Protein AF-A0A378XZ63-F1 (afdb_monomer_lite)

Foldseek 3Di:
DKKKDWWKDFFDQVLVVVLVVLVVPAPADDPPFDWDDDRRMITTIGMDDVCLVVVLVSLVSVLVGHDAQAWAFIGWIADPPVNRDTFTWIAHRSFIKTWDWDWDDDDHDIKIKIFIAGSPPDDTDIDTDPDPDPPCPRVVVNVCCVVVPPD

Structure (mmCIF, N/CA/C/O backbone):
data_AF-A0A378XZ63-F1
#
_entry.id   AF-A0A378XZ63-F1
#
loop_
_atom_site.group_PDB
_atom_site.id
_atom_site.type_symbol
_atom_site.label_atom_id
_atom_site.label_alt_id
_atom_site.label_comp_id
_atom_site.label_asym_id
_atom_site.label_entity_id
_atom_site.label_seq_id
_atom_site.pdbx_PDB_ins_code
_atom_site.Cartn_x
_atom_site.Cartn_y
_atom_site.Cartn_z
_atom_site.occupancy
_atom_site.B_iso_or_equiv
_atom_site.auth_seq_id
_atom_site.auth_comp_id
_atom_site.auth_asym_id
_atom_site.auth_atom_id
_atom_site.pdbx_PDB_model_num
ATOM 1 N N . MET A 1 1 ? 10.082 13.725 10.094 1.00 81.19 1 MET A N 1
ATOM 2 C CA . MET A 1 1 ? 9.986 12.414 9.443 1.00 81.19 1 MET A CA 1
ATOM 3 C C . MET A 1 1 ? 8.565 11.918 9.571 1.00 81.19 1 MET A C 1
ATOM 5 O O . MET A 1 1 ? 8.148 11.579 10.674 1.00 81.19 1 MET A O 1
ATOM 9 N N . TYR A 1 2 ? 7.805 11.967 8.483 1.00 87.94 2 TYR A N 1
ATOM 10 C CA . TYR A 1 2 ? 6.447 11.431 8.428 1.00 87.94 2 TYR A CA 1
ATOM 11 C C . TYR A 1 2 ? 6.360 10.227 7.489 1.00 87.94 2 TYR A C 1
ATOM 13 O O . TYR A 1 2 ? 7.144 10.083 6.548 1.00 87.94 2 TYR A O 1
ATOM 21 N N . SER A 1 3 ? 5.372 9.378 7.750 1.00 90.44 3 SER A N 1
ATOM 22 C CA . SER A 1 3 ? 4.946 8.302 6.862 1.00 90.44 3 SER A CA 1
ATOM 23 C C . SER A 1 3 ? 3.451 8.438 6.612 1.00 90.44 3 SER A C 1
ATOM 25 O O . SER A 1 3 ? 2.688 8.724 7.537 1.00 90.44 3 SER A O 1
ATOM 27 N N . GLN A 1 4 ? 3.033 8.265 5.363 1.00 93.00 4 GLN A N 1
ATOM 28 C CA . GLN A 1 4 ? 1.647 8.414 4.949 1.00 93.00 4 GLN A CA 1
ATOM 29 C C . GLN A 1 4 ? 1.216 7.239 4.080 1.00 93.00 4 GLN A C 1
ATOM 31 O O . GLN A 1 4 ? 1.946 6.786 3.200 1.00 93.00 4 GLN A O 1
ATOM 36 N N . VAL A 1 5 ? -0.022 6.803 4.284 1.00 92.38 5 VAL A N 1
ATOM 37 C CA . VAL A 1 5 ? -0.716 5.908 3.366 1.00 92.38 5 VAL A CA 1
ATOM 38 C C . VAL A 1 5 ? -2.079 6.473 3.019 1.00 92.38 5 VAL A C 1
ATOM 40 O O . VAL A 1 5 ? -2.800 6.986 3.876 1.00 92.38 5 VAL A O 1
ATOM 43 N N . LYS A 1 6 ? -2.430 6.381 1.740 1.00 93.69 6 LYS A N 1
ATOM 44 C CA . LYS A 1 6 ? -3.776 6.629 1.238 1.00 93.69 6 LYS A CA 1
ATOM 45 C C . LYS A 1 6 ? -4.228 5.381 0.507 1.00 93.69 6 LYS A C 1
ATOM 47 O O . LYS A 1 6 ? -3.597 5.023 -0.479 1.00 93.69 6 LYS A O 1
ATOM 52 N N . LEU A 1 7 ? -5.308 4.754 0.956 1.00 91.75 7 LEU A N 1
ATOM 53 C CA . LEU A 1 7 ? -5.786 3.502 0.385 1.00 91.75 7 LEU A CA 1
ATOM 54 C C . LEU A 1 7 ? -7.308 3.438 0.242 1.00 91.75 7 LEU A C 1
ATOM 56 O O . LEU A 1 7 ? -8.044 4.119 0.959 1.00 91.75 7 LEU A O 1
ATOM 60 N N . SER A 1 8 ? -7.747 2.613 -0.702 1.00 90.38 8 SER A N 1
ATOM 61 C CA . SER A 1 8 ? -9.126 2.185 -0.911 1.00 90.38 8 SER A CA 1
ATOM 62 C C . SER A 1 8 ? -9.122 0.671 -1.098 1.00 90.38 8 SER A C 1
ATOM 64 O O . SER A 1 8 ? -8.447 0.160 -1.990 1.00 90.38 8 SER A O 1
ATOM 66 N N . LEU A 1 9 ? -9.808 -0.050 -0.215 1.00 87.25 9 LEU A N 1
ATOM 67 C CA . LEU A 1 9 ? -9.756 -1.508 -0.134 1.00 87.25 9 LEU A CA 1
ATOM 68 C C . LEU A 1 9 ? -11.152 -2.077 0.032 1.00 87.25 9 LEU A C 1
ATOM 70 O O . LEU A 1 9 ? -11.897 -1.632 0.900 1.00 87.25 9 LEU A O 1
ATOM 74 N N . ARG A 1 10 ? -11.473 -3.107 -0.749 1.00 83.19 10 ARG A N 1
ATOM 75 C CA . ARG A 1 10 ? -12.640 -3.950 -0.502 1.00 83.19 10 ARG A CA 1
ATOM 76 C C . ARG A 1 10 ? -12.248 -5.083 0.444 1.00 83.19 10 ARG A C 1
ATOM 78 O O . ARG A 1 10 ? -11.254 -5.766 0.222 1.00 83.19 10 ARG A O 1
ATOM 85 N N . MET A 1 11 ? -13.027 -5.282 1.495 1.00 75.19 11 MET A N 1
ATOM 86 C CA . MET A 1 11 ? -12.843 -6.316 2.508 1.00 75.19 11 MET A CA 1
ATOM 87 C C . MET A 1 11 ? -14.073 -7.213 2.570 1.00 75.19 11 MET A C 1
ATOM 89 O O . MET A 1 11 ? -15.161 -6.813 2.193 1.00 75.19 11 MET A O 1
ATOM 93 N N . THR A 1 12 ? -13.949 -8.422 3.104 1.00 67.62 12 THR A N 1
ATOM 94 C CA . THR A 1 12 ? -15.134 -9.252 3.378 1.00 67.62 12 THR A CA 1
ATOM 95 C C . THR A 1 12 ? -15.887 -8.734 4.614 1.00 67.62 12 THR A C 1
ATOM 97 O O . THR A 1 12 ? -15.245 -8.411 5.617 1.00 67.62 12 THR A O 1
ATOM 100 N N . GLU A 1 13 ? -17.226 -8.720 4.587 1.00 59.00 13 GLU A N 1
ATOM 101 C CA . GLU A 1 13 ? -18.101 -8.082 5.598 1.00 59.00 13 GLU A CA 1
ATOM 102 C C . GLU A 1 13 ? -17.751 -8.409 7.066 1.00 59.00 13 GLU A C 1
ATOM 104 O O . GLU A 1 13 ? -17.683 -7.510 7.905 1.00 59.00 13 GLU A O 1
ATOM 109 N N . ASN A 1 14 ? -17.433 -9.670 7.386 1.00 59.34 14 ASN A N 1
ATOM 110 C CA . ASN A 1 14 ? -17.133 -10.108 8.761 1.00 59.34 14 ASN A CA 1
ATOM 111 C C . ASN A 1 14 ? -15.867 -9.481 9.375 1.00 59.34 14 ASN A C 1
ATOM 113 O O . ASN A 1 14 ? -15.657 -9.570 10.585 1.00 59.34 14 ASN A O 1
ATOM 117 N N . LYS A 1 15 ? -15.010 -8.856 8.565 1.00 65.44 15 LYS A N 1
ATOM 118 C CA . LYS A 1 15 ? -13.683 -8.388 8.983 1.00 65.44 15 LYS A CA 1
ATOM 119 C C . LYS A 1 15 ? -13.593 -6.867 9.179 1.00 65.44 15 LYS A C 1
ATOM 121 O O . LYS A 1 15 ? -12.619 -6.366 9.738 1.00 65.44 15 LYS A O 1
ATOM 126 N N . VAL A 1 16 ? -14.653 -6.134 8.823 1.00 62.38 16 VAL A N 1
ATOM 127 C CA . VAL A 1 16 ? -14.741 -4.663 8.899 1.00 62.38 16 VAL A CA 1
ATOM 128 C C . VAL A 1 16 ? -14.687 -4.132 10.339 1.00 62.38 16 VAL A C 1
ATOM 130 O O . VAL A 1 16 ? -14.026 -3.129 10.615 1.00 62.38 16 VAL A O 1
ATOM 133 N N . LEU A 1 17 ? -15.318 -4.829 11.290 1.00 61.03 17 LEU A N 1
ATOM 134 C CA . LEU A 1 17 ? -15.417 -4.384 12.688 1.00 61.03 17 LEU A CA 1
ATOM 135 C C . LEU A 1 17 ? -14.074 -4.400 13.436 1.00 61.03 17 LEU A C 1
ATOM 137 O O . LEU A 1 17 ? -13.799 -3.497 14.225 1.00 61.03 17 LEU A O 1
ATOM 141 N N . LYS A 1 18 ? -13.224 -5.406 13.187 1.00 66.31 18 LYS A N 1
ATOM 142 C CA . LYS A 1 18 ? -11.923 -5.544 13.863 1.00 66.31 18 LYS A CA 1
ATOM 143 C C . LYS A 1 18 ? -10.952 -4.447 13.421 1.00 66.31 18 LYS A C 1
ATOM 145 O O . LYS A 1 18 ? -10.304 -3.820 14.255 1.00 66.31 18 LYS A O 1
ATOM 150 N N . VAL A 1 19 ? -10.928 -4.166 12.119 1.00 67.00 19 VAL A N 1
ATOM 151 C CA . VAL A 1 19 ? -10.084 -3.128 11.517 1.00 67.00 19 VAL A CA 1
ATOM 152 C C . VAL A 1 19 ? -10.456 -1.735 12.025 1.00 67.00 19 VAL A C 1
ATOM 154 O O . VAL A 1 19 ? -9.570 -0.950 12.354 1.00 67.00 19 VAL A O 1
ATOM 157 N N . ASN A 1 20 ? -11.752 -1.438 12.169 1.00 65.88 20 ASN A N 1
ATOM 158 C CA . ASN A 1 20 ? -12.213 -0.146 12.684 1.00 65.88 20 ASN A CA 1
ATOM 159 C C . ASN A 1 20 ? -11.637 0.177 14.080 1.00 65.88 20 ASN A C 1
ATOM 161 O O . ASN A 1 20 ? -11.198 1.298 14.342 1.00 65.88 20 ASN A O 1
ATOM 165 N N . ASN A 1 21 ? -11.582 -0.825 14.963 1.00 68.50 21 ASN A N 1
ATOM 166 C CA . ASN A 1 21 ? -11.048 -0.665 16.315 1.00 68.50 21 ASN A CA 1
ATOM 167 C C . ASN A 1 21 ? -9.538 -0.396 16.322 1.00 68.50 21 ASN A C 1
ATOM 169 O O . ASN A 1 21 ? -9.085 0.451 17.090 1.00 68.50 21 ASN A O 1
ATOM 173 N N . GLU A 1 22 ? -8.761 -1.069 15.474 1.00 69.38 22 GLU A N 1
ATOM 174 C CA . GLU A 1 22 ? -7.312 -0.842 15.375 1.00 69.38 22 GLU A CA 1
ATOM 175 C C . GLU A 1 22 ? -6.988 0.521 14.754 1.00 69.38 22 GLU A C 1
ATOM 177 O O . GLU A 1 22 ? -6.158 1.268 15.271 1.00 69.38 22 GLU A O 1
ATOM 182 N N . ILE A 1 23 ? -7.735 0.911 13.722 1.00 67.81 23 ILE A N 1
ATOM 183 C CA . ILE A 1 23 ? -7.608 2.216 13.073 1.00 67.81 23 ILE A CA 1
ATOM 184 C C . ILE A 1 23 ? -7.862 3.370 14.045 1.00 67.81 23 ILE A C 1
ATOM 186 O O . ILE A 1 23 ? -7.136 4.366 14.035 1.00 67.81 23 ILE A O 1
ATOM 190 N N . SER A 1 24 ? -8.905 3.258 14.873 1.00 68.38 24 SER A N 1
ATOM 191 C CA . SER A 1 24 ? -9.302 4.322 15.804 1.00 68.38 24 SER A CA 1
ATOM 192 C C . SER A 1 24 ? -8.201 4.699 16.805 1.00 68.38 24 SER A C 1
ATOM 194 O O . SER A 1 24 ? -8.200 5.816 17.323 1.00 68.38 24 SER A O 1
ATOM 196 N N . LYS A 1 25 ? -7.244 3.792 17.038 1.00 74.75 25 LYS A N 1
ATOM 197 C CA . LYS A 1 25 ? -6.131 3.952 17.980 1.00 74.75 25 LYS A CA 1
ATOM 198 C C . LYS A 1 25 ? -4.880 4.563 17.344 1.00 74.75 25 LYS A C 1
ATOM 200 O O . LYS A 1 25 ? -3.938 4.881 18.068 1.00 74.75 25 LYS A O 1
ATOM 205 N N . LEU A 1 26 ? -4.835 4.716 16.018 1.00 78.00 26 LEU A N 1
ATOM 206 C CA . LEU A 1 26 ? -3.650 5.231 15.338 1.00 78.00 26 LEU A CA 1
ATOM 207 C C . LEU A 1 26 ? -3.446 6.725 15.657 1.00 78.00 26 LEU A C 1
ATOM 209 O O . LEU A 1 26 ? -4.381 7.517 15.480 1.00 78.00 26 LEU A O 1
ATOM 213 N N . PRO A 1 27 ? -2.236 7.139 16.087 1.00 77.19 27 PRO A N 1
ATOM 214 C CA . PRO A 1 27 ? -1.927 8.522 16.446 1.00 77.19 27 PRO A CA 1
ATOM 215 C C . PRO A 1 27 ? -1.731 9.381 15.186 1.00 77.19 27 PRO A C 1
ATOM 217 O O . PRO A 1 27 ? -0.619 9.762 14.825 1.00 77.19 27 PRO A O 1
ATOM 220 N N . ARG A 1 28 ? -2.842 9.647 14.496 1.00 83.19 28 ARG A N 1
ATOM 221 C CA . ARG A 1 28 ? -2.924 10.440 13.263 1.00 83.19 28 ARG A CA 1
ATOM 222 C C . ARG A 1 28 ? -2.492 11.880 13.512 1.00 83.19 28 ARG A C 1
ATOM 224 O O . ARG A 1 28 ? -2.954 12.509 14.462 1.00 83.19 28 ARG A O 1
ATOM 231 N N . CYS A 1 29 ? -1.643 12.408 12.638 1.00 83.69 29 CYS A N 1
ATOM 232 C CA . CYS A 1 29 ? -1.171 13.790 12.708 1.00 83.69 29 CYS A CA 1
ATOM 233 C C . CYS A 1 29 ? -1.456 14.605 11.438 1.00 83.69 29 CYS A C 1
ATOM 235 O O . CYS A 1 29 ? -1.130 15.791 11.402 1.00 83.69 29 CYS A O 1
ATOM 237 N N . GLY A 1 30 ? -2.033 14.003 10.392 1.00 81.25 30 GLY A N 1
ATOM 238 C CA . GLY A 1 30 ? -2.398 14.717 9.171 1.00 81.25 30 GLY A CA 1
ATOM 239 C C . GLY A 1 30 ? -3.696 15.507 9.337 1.00 81.25 30 GLY A C 1
ATOM 240 O O . GLY A 1 30 ? -4.680 14.992 9.862 1.00 81.25 30 GLY A O 1
ATOM 241 N N . HIS A 1 31 ? -3.714 16.753 8.852 1.00 80.25 31 HIS A N 1
ATOM 242 C CA . HIS A 1 31 ? -4.892 17.628 8.921 1.00 80.25 31 HIS A CA 1
ATOM 243 C C . HIS A 1 31 ? -6.118 17.043 8.196 1.00 80.25 31 HIS A C 1
ATOM 245 O O . HIS A 1 31 ? -7.231 17.156 8.699 1.00 80.25 31 HIS A O 1
ATOM 251 N N . ASP A 1 32 ? -5.898 16.357 7.068 1.00 85.88 32 ASP A N 1
ATOM 252 C CA . ASP A 1 32 ? -6.958 15.713 6.277 1.00 85.88 32 ASP A CA 1
ATOM 253 C C . ASP A 1 32 ? -6.967 14.184 6.431 1.00 85.88 32 ASP A C 1
ATOM 255 O O . ASP A 1 32 ? -7.378 13.470 5.512 1.00 85.88 32 ASP A O 1
ATOM 259 N N . ASP A 1 33 ? -6.430 13.649 7.529 1.00 85.44 33 ASP A N 1
ATOM 260 C CA . ASP A 1 33 ? -6.495 12.210 7.763 1.00 85.44 33 ASP A CA 1
ATOM 261 C C . ASP A 1 33 ? -7.950 11.789 8.007 1.00 85.44 33 ASP A C 1
ATOM 263 O O . ASP A 1 33 ? -8.665 12.359 8.832 1.00 85.44 33 ASP A O 1
ATOM 267 N N . PHE A 1 34 ? -8.391 10.747 7.311 1.00 84.94 34 PHE A N 1
ATOM 268 C CA . PHE A 1 34 ? -9.751 10.231 7.413 1.00 84.94 34 PHE A CA 1
ATOM 269 C C . PHE A 1 34 ? -9.748 8.713 7.323 1.00 84.94 34 PHE A C 1
ATOM 271 O O . PHE A 1 34 ? -8.870 8.123 6.698 1.00 84.94 34 PHE A O 1
ATOM 278 N N . ILE A 1 35 ? -10.772 8.095 7.905 1.00 82.38 35 ILE A N 1
ATOM 279 C CA . ILE A 1 35 ? -11.162 6.723 7.600 1.00 82.38 35 ILE A CA 1
ATOM 280 C C . ILE A 1 35 ? -12.671 6.708 7.400 1.00 82.38 35 ILE A C 1
ATOM 282 O O . ILE A 1 35 ? -13.411 7.228 8.235 1.00 82.38 35 ILE A O 1
ATOM 286 N N . THR A 1 36 ? -13.121 6.112 6.303 1.00 83.50 36 THR A N 1
ATOM 287 C CA . THR A 1 36 ? -14.534 5.858 6.040 1.00 83.50 36 THR A CA 1
ATOM 288 C C . THR A 1 36 ? -14.751 4.388 5.714 1.00 83.50 36 THR A C 1
ATOM 290 O O . THR A 1 36 ? -13.948 3.761 5.020 1.00 83.50 36 THR A O 1
ATOM 293 N N . LEU A 1 37 ? -15.844 3.846 6.246 1.00 80.62 37 LEU A N 1
ATOM 294 C CA . LEU A 1 37 ? -16.305 2.485 6.005 1.00 80.62 37 LEU A CA 1
ATOM 295 C C . LEU A 1 37 ? -17.639 2.579 5.271 1.00 80.62 37 LEU A C 1
ATOM 297 O O . LEU A 1 37 ? -18.630 3.022 5.849 1.00 80.62 37 LEU A O 1
ATOM 301 N N . ASN A 1 38 ? -17.650 2.193 3.999 1.00 80.00 38 ASN A N 1
ATOM 302 C CA . ASN A 1 38 ? -18.837 2.209 3.151 1.00 80.00 38 ASN A CA 1
ATOM 303 C C . ASN A 1 38 ? -19.175 0.769 2.768 1.00 80.00 38 ASN A C 1
ATOM 305 O O . ASN A 1 38 ? -18.700 0.268 1.751 1.00 80.00 38 ASN A O 1
ATOM 309 N N . GLY A 1 39 ? -19.964 0.103 3.614 1.00 80.56 39 GLY A N 1
ATOM 310 C CA . GLY A 1 39 ? -20.252 -1.323 3.468 1.00 80.56 39 GLY A CA 1
ATOM 311 C C . GLY A 1 39 ? -18.983 -2.156 3.630 1.00 80.56 39 GLY A C 1
ATOM 312 O O . GLY A 1 39 ? -18.384 -2.186 4.704 1.00 80.56 39 GLY A O 1
ATOM 313 N N . ASP A 1 40 ? -18.573 -2.799 2.545 1.00 79.81 40 ASP A N 1
ATOM 314 C CA . ASP A 1 40 ? -17.400 -3.660 2.451 1.00 79.81 40 ASP A CA 1
ATOM 315 C C . ASP A 1 40 ? -16.122 -2.896 2.045 1.00 79.81 40 ASP A C 1
ATOM 317 O O . ASP A 1 40 ? -15.053 -3.490 1.951 1.00 79.81 40 ASP A O 1
ATOM 321 N N . ILE A 1 41 ? -16.192 -1.574 1.834 1.00 83.56 41 ILE A N 1
ATOM 322 C CA . ILE A 1 41 ? -15.054 -0.754 1.393 1.00 83.56 41 ILE A CA 1
ATOM 323 C C . ILE A 1 41 ? -14.495 0.097 2.538 1.00 83.56 41 ILE A C 1
ATOM 325 O O . ILE A 1 41 ? -15.213 0.896 3.145 1.00 83.56 41 ILE A O 1
ATOM 329 N N . ILE A 1 42 ? -13.183 0.008 2.757 1.00 84.94 42 ILE A N 1
ATOM 330 C CA . ILE A 1 42 ? -12.399 0.960 3.547 1.00 84.94 42 ILE A CA 1
ATOM 331 C C . ILE A 1 42 ? -11.792 2.002 2.622 1.00 84.94 42 ILE A C 1
ATOM 333 O O . ILE A 1 42 ? -11.077 1.656 1.688 1.00 84.94 42 ILE A O 1
ATOM 337 N N . ASN A 1 43 ? -11.974 3.278 2.947 1.00 87.94 43 ASN A N 1
ATOM 338 C CA . ASN A 1 43 ? -11.107 4.337 2.443 1.00 87.94 43 ASN A CA 1
ATOM 339 C C . ASN A 1 43 ? -10.367 4.965 3.613 1.00 87.94 43 ASN A C 1
ATOM 341 O O . ASN A 1 43 ? -10.987 5.341 4.605 1.00 87.94 43 ASN A O 1
ATOM 345 N N . ALA A 1 44 ? -9.054 5.106 3.493 1.00 88.19 44 ALA A N 1
ATOM 346 C CA . ALA A 1 44 ? -8.238 5.687 4.544 1.00 88.19 44 ALA A CA 1
ATOM 347 C C . ALA A 1 44 ? -7.175 6.622 3.969 1.00 88.19 44 ALA A C 1
ATOM 349 O O . ALA A 1 44 ? -6.556 6.329 2.947 1.00 88.19 44 ALA A O 1
ATOM 350 N N . LYS A 1 45 ? -6.935 7.732 4.662 1.00 91.12 45 LYS A N 1
ATOM 351 C CA . LYS A 1 45 ? -5.720 8.542 4.569 1.00 91.12 45 LYS A CA 1
ATOM 352 C C . LYS A 1 45 ? -5.182 8.687 5.985 1.00 91.12 45 LYS A C 1
ATOM 354 O O . LYS A 1 45 ? -5.880 9.205 6.853 1.00 91.12 45 LYS A O 1
ATOM 359 N N . ILE A 1 46 ? -3.980 8.177 6.219 1.00 89.56 46 ILE A N 1
ATOM 360 C CA . ILE A 1 46 ? -3.362 8.115 7.543 1.00 89.56 46 ILE A CA 1
ATOM 361 C C . ILE A 1 46 ? -1.945 8.648 7.417 1.00 89.56 46 ILE A C 1
ATOM 363 O O . ILE A 1 46 ? -1.165 8.144 6.610 1.00 89.56 46 ILE A O 1
ATOM 367 N N . THR A 1 47 ? -1.617 9.637 8.238 1.00 90.50 47 THR A N 1
ATOM 368 C CA . THR A 1 47 ? -0.299 10.252 8.333 1.00 90.50 47 THR A CA 1
ATOM 369 C C . THR A 1 47 ? 0.187 10.125 9.771 1.00 90.50 47 THR A C 1
ATOM 371 O O . THR A 1 47 ? -0.503 10.547 10.701 1.00 90.50 47 THR A O 1
ATOM 374 N N . LEU A 1 48 ? 1.372 9.547 9.964 1.00 88.31 48 LEU A N 1
ATOM 375 C CA . LEU A 1 48 ? 2.004 9.387 11.274 1.00 88.31 48 LEU A CA 1
ATOM 376 C C . LEU A 1 48 ? 3.378 10.071 11.287 1.00 88.31 48 LEU A C 1
ATOM 378 O O . LEU A 1 48 ? 4.146 9.953 10.331 1.00 88.31 48 LEU A O 1
ATOM 382 N N . ASN A 1 49 ? 3.714 10.732 12.396 1.00 86.44 49 ASN A N 1
ATOM 383 C CA . ASN A 1 49 ? 5.062 11.243 12.661 1.00 86.44 49 ASN A CA 1
ATOM 384 C C . ASN A 1 49 ? 5.930 10.134 13.268 1.00 86.44 49 ASN A C 1
ATOM 386 O O . ASN A 1 49 ? 5.53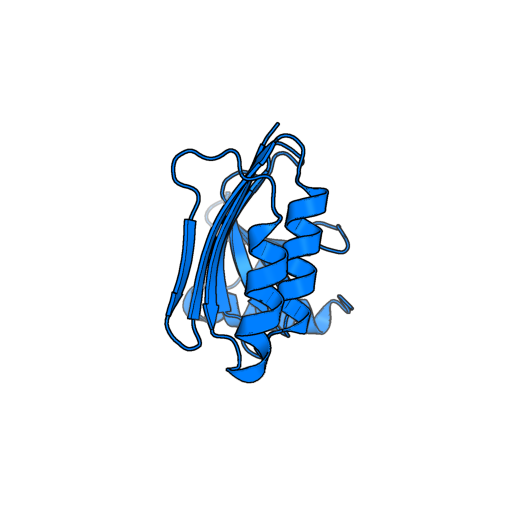0 9.545 14.269 1.00 86.44 49 ASN A O 1
ATOM 390 N N . TYR A 1 50 ? 7.111 9.882 12.692 1.00 77.12 50 TYR A N 1
ATOM 391 C CA . TYR A 1 50 ? 8.044 8.816 13.105 1.00 77.12 50 TYR A CA 1
ATOM 392 C C . TYR A 1 50 ? 7.350 7.452 13.295 1.00 77.12 50 TYR A C 1
ATOM 394 O O . TYR A 1 50 ? 7.637 6.706 14.230 1.00 77.12 50 TYR A O 1
ATOM 402 N N . GLY A 1 51 ? 6.357 7.177 12.446 1.00 81.44 51 GLY A N 1
ATOM 403 C CA . GLY A 1 51 ? 5.374 6.115 12.631 1.00 81.44 51 GLY A CA 1
ATOM 404 C C . GLY A 1 51 ? 5.400 5.055 11.541 1.00 81.44 51 GLY A C 1
ATOM 405 O O . GLY A 1 51 ? 4.427 4.314 11.423 1.00 81.44 51 GLY A O 1
ATOM 406 N N . LEU A 1 52 ? 6.465 4.960 10.735 1.00 84.81 52 LEU A N 1
ATOM 407 C CA . LEU A 1 52 ? 6.572 3.958 9.671 1.00 84.81 52 LEU A CA 1
ATOM 408 C C . LEU A 1 52 ? 6.273 2.544 10.172 1.00 84.81 52 LEU A C 1
ATOM 410 O O . LEU A 1 52 ? 5.516 1.814 9.539 1.00 84.81 52 LEU A O 1
ATOM 414 N N . LYS A 1 53 ? 6.840 2.163 11.321 1.00 84.88 53 LYS A N 1
ATOM 415 C CA . LYS A 1 53 ? 6.611 0.843 11.916 1.00 84.88 53 LYS A CA 1
ATOM 416 C C . LYS A 1 53 ? 5.129 0.619 12.222 1.00 84.88 53 LYS A C 1
ATOM 418 O O . LYS A 1 53 ? 4.577 -0.389 11.799 1.00 84.88 53 LYS A O 1
ATOM 423 N N . THR A 1 54 ? 4.488 1.576 12.890 1.00 85.56 54 THR A N 1
ATOM 424 C CA . THR A 1 54 ? 3.055 1.532 13.216 1.00 85.56 54 THR A CA 1
ATOM 425 C C . THR A 1 54 ? 2.196 1.461 11.955 1.00 85.56 54 THR A C 1
ATOM 427 O O . THR 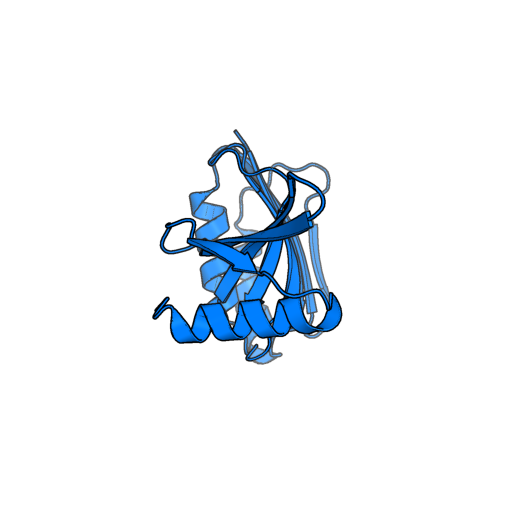A 1 54 ? 1.206 0.738 11.909 1.00 85.56 54 THR A O 1
ATOM 430 N N . LEU A 1 55 ? 2.582 2.190 10.907 1.00 86.44 55 LEU A N 1
ATOM 431 C CA . LEU A 1 55 ? 1.867 2.200 9.639 1.00 86.44 55 LEU A CA 1
ATOM 432 C C . LEU A 1 55 ? 2.021 0.866 8.893 1.00 86.44 55 LEU A C 1
ATOM 434 O O . LEU A 1 55 ? 1.046 0.365 8.343 1.00 86.44 55 LEU A O 1
ATOM 438 N N . ILE A 1 56 ? 3.211 0.261 8.917 1.00 86.00 56 ILE A N 1
ATOM 439 C CA . ILE A 1 56 ? 3.437 -1.088 8.383 1.00 86.00 56 ILE A CA 1
ATOM 440 C C . ILE A 1 56 ? 2.618 -2.110 9.176 1.00 86.00 56 ILE A C 1
ATOM 442 O O . ILE A 1 56 ? 1.927 -2.908 8.559 1.00 86.00 56 ILE A O 1
ATOM 446 N N . GLU A 1 57 ? 2.648 -2.080 10.513 1.00 84.38 57 GLU A N 1
ATOM 447 C CA . GLU A 1 57 ? 1.845 -2.967 11.375 1.00 84.38 57 GLU A CA 1
ATOM 448 C C . GLU A 1 57 ? 0.348 -2.866 11.064 1.00 84.38 57 GLU A C 1
ATOM 450 O O . GLU A 1 57 ? -0.325 -3.888 10.946 1.00 84.38 57 GLU A O 1
ATOM 455 N N . PHE A 1 58 ? -0.152 -1.649 10.842 1.00 84.56 58 PHE A N 1
ATOM 456 C CA . PHE A 1 58 ? -1.520 -1.425 10.387 1.00 84.56 58 PHE A CA 1
ATOM 457 C C . PHE A 1 58 ? -1.806 -2.107 9.041 1.00 84.56 58 PHE A C 1
ATOM 459 O O . PHE A 1 58 ? -2.807 -2.811 8.916 1.00 84.56 58 PHE A O 1
ATOM 466 N N . LEU A 1 59 ? -0.923 -1.948 8.050 1.00 86.75 59 LEU A N 1
ATOM 467 C CA . LEU A 1 59 ? -1.059 -2.635 6.765 1.00 86.75 59 LEU A CA 1
ATOM 468 C C . LEU A 1 59 ? -1.041 -4.162 6.939 1.00 86.75 59 LEU A C 1
ATOM 470 O O . LEU A 1 59 ? -1.886 -4.830 6.351 1.00 86.75 59 LEU A O 1
ATOM 474 N N . LYS A 1 60 ? -0.183 -4.716 7.809 1.00 84.44 60 LYS A N 1
ATOM 475 C CA . LYS A 1 60 ? -0.165 -6.165 8.101 1.00 84.44 60 LYS A CA 1
ATOM 476 C C . LYS A 1 60 ? -1.484 -6.662 8.689 1.00 84.44 60 LYS A C 1
ATOM 478 O O . LYS A 1 60 ? -1.923 -7.766 8.380 1.00 84.44 60 LYS A O 1
ATOM 483 N N . GLU A 1 61 ? -2.113 -5.877 9.562 1.00 81.94 61 GLU A N 1
ATOM 484 C CA . GLU A 1 61 ? -3.422 -6.250 10.100 1.00 81.94 61 GLU A CA 1
ATOM 485 C C . GLU A 1 61 ? -4.469 -6.256 8.982 1.00 81.94 61 GLU A C 1
ATOM 487 O O . GLU A 1 61 ? -5.243 -7.204 8.898 1.00 81.94 61 GLU A O 1
ATOM 492 N N . LEU A 1 62 ? -4.463 -5.266 8.078 1.00 82.56 62 LEU A N 1
ATOM 493 C CA . LEU A 1 62 ? -5.374 -5.257 6.927 1.00 82.56 62 LEU A CA 1
ATOM 494 C C . LEU A 1 62 ? -5.204 -6.497 6.046 1.00 82.56 62 LEU A C 1
ATOM 496 O O . LEU A 1 62 ? -6.197 -7.079 5.622 1.00 82.56 62 LEU A O 1
ATOM 500 N N . GLU A 1 63 ? -3.973 -6.924 5.782 1.00 84.69 63 GLU A N 1
ATOM 501 C CA . GLU A 1 63 ? -3.670 -8.108 4.967 1.00 84.69 63 GLU A CA 1
ATOM 502 C C . GLU A 1 63 ? -4.328 -9.383 5.495 1.00 84.69 63 GLU A C 1
ATOM 504 O O . GLU A 1 63 ? -4.970 -10.114 4.741 1.00 84.69 63 GLU A O 1
ATOM 509 N N . GLN A 1 64 ? -4.274 -9.611 6.811 1.00 79.69 64 GLN A N 1
ATOM 510 C CA . GLN A 1 64 ? -4.966 -10.736 7.454 1.00 79.69 64 GLN A CA 1
ATOM 511 C C . GLN A 1 64 ? -6.485 -10.662 7.267 1.00 79.69 64 GLN A C 1
ATOM 513 O O . GLN A 1 64 ? -7.203 -11.667 7.381 1.00 79.69 64 GLN A O 1
ATOM 518 N N . GLN A 1 65 ? -6.993 -9.460 6.993 1.00 76.69 65 GLN A N 1
ATOM 519 C CA . GLN A 1 65 ? -8.408 -9.192 6.869 1.00 76.69 65 GLN A CA 1
ATOM 520 C C . GLN A 1 65 ? -8.942 -9.197 5.423 1.00 76.69 65 GLN A C 1
ATOM 522 O O . GLN A 1 65 ? -10.147 -9.046 5.218 1.00 76.69 65 GLN A O 1
ATOM 527 N N . MET A 1 66 ? -8.100 -9.440 4.420 1.00 76.75 66 MET A N 1
ATOM 528 C CA . MET A 1 66 ? -8.492 -9.384 3.008 1.00 76.75 66 MET A CA 1
ATOM 529 C C . MET A 1 66 ? -8.484 -10.762 2.336 1.00 76.75 66 MET A C 1
ATOM 531 O O . MET A 1 66 ? -7.930 -11.728 2.861 1.00 76.75 66 MET A O 1
ATOM 535 N N . MET A 1 67 ? -9.181 -10.851 1.202 1.00 73.62 67 MET A N 1
ATOM 536 C CA . MET 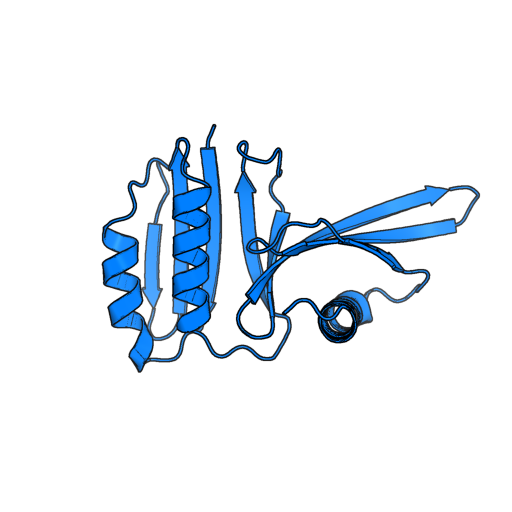A 1 67 ? -9.042 -11.927 0.220 1.00 73.62 67 MET A CA 1
ATOM 537 C C . MET A 1 67 ? -8.920 -11.277 -1.156 1.00 73.62 67 MET A C 1
ATOM 539 O O . MET A 1 67 ? -9.907 -10.808 -1.717 1.00 73.62 67 MET A O 1
ATOM 543 N N . CYS A 1 68 ? -7.689 -11.182 -1.643 1.00 76.25 68 CYS A N 1
ATOM 544 C CA . CYS A 1 68 ? -7.328 -10.590 -2.918 1.00 76.25 68 CYS A CA 1
ATOM 545 C C . CYS A 1 68 ? -6.255 -11.458 -3.571 1.00 76.25 68 CYS A C 1
ATOM 547 O O . CYS A 1 68 ? -5.093 -11.425 -3.158 1.00 76.25 68 CYS A O 1
ATOM 549 N N . ASP A 1 69 ? -6.658 -12.215 -4.587 1.00 80.19 69 ASP A N 1
ATOM 550 C CA . ASP A 1 69 ? -5.764 -13.099 -5.342 1.00 80.19 69 ASP A CA 1
ATOM 551 C C . ASP A 1 69 ? -5.179 -12.410 -6.584 1.00 80.19 69 ASP A C 1
ATOM 553 O O . ASP A 1 69 ? -4.170 -12.852 -7.127 1.00 80.19 69 ASP A O 1
ATOM 557 N N . GLU A 1 70 ? -5.773 -11.291 -7.005 1.00 83.12 70 GLU A N 1
ATOM 558 C CA . GLU A 1 70 ? -5.345 -10.502 -8.161 1.00 83.12 70 GLU A CA 1
ATOM 559 C C . GLU A 1 70 ? -4.495 -9.299 -7.741 1.00 83.12 70 GLU A C 1
ATOM 561 O O . GLU A 1 70 ? -4.666 -8.747 -6.649 1.00 83.12 70 GLU A O 1
ATOM 566 N N . LEU A 1 71 ? -3.576 -8.870 -8.614 1.00 84.06 71 LEU A N 1
ATOM 567 C CA . LEU A 1 71 ? -2.774 -7.672 -8.380 1.00 84.06 71 LEU A CA 1
ATOM 568 C C . LEU A 1 71 ? -3.666 -6.442 -8.558 1.00 84.06 71 LEU A C 1
ATOM 570 O O . LEU A 1 71 ? -4.033 -6.075 -9.671 1.00 84.06 71 LEU A O 1
ATOM 574 N N . THR A 1 72 ? -3.987 -5.785 -7.451 1.00 85.88 72 THR A N 1
ATOM 575 C CA . THR A 1 72 ? -4.949 -4.684 -7.412 1.00 85.88 72 THR A CA 1
ATOM 576 C C . THR A 1 72 ? -4.258 -3.398 -6.993 1.00 85.88 72 THR A C 1
ATOM 578 O O . THR A 1 72 ? -3.544 -3.366 -5.992 1.00 85.88 72 THR A O 1
ATOM 581 N N . PHE A 1 73 ? -4.469 -2.311 -7.735 1.00 88.75 73 PHE A N 1
ATOM 582 C CA . PHE A 1 73 ? -4.062 -0.982 -7.283 1.00 88.75 73 PHE A CA 1
ATOM 583 C C . PHE A 1 73 ? -4.961 -0.535 -6.129 1.00 88.75 73 PHE A C 1
ATOM 585 O O . PHE A 1 73 ? -6.180 -0.471 -6.279 1.00 88.75 73 PHE A O 1
ATOM 592 N N . VAL A 1 74 ? -4.360 -0.200 -4.989 1.00 90.56 74 VAL A N 1
ATOM 593 C CA . VAL A 1 74 ? -5.105 0.113 -3.759 1.00 90.56 74 VAL A CA 1
ATOM 594 C C . VAL A 1 74 ? -4.800 1.496 -3.214 1.00 90.56 74 VAL A C 1
ATOM 596 O O . VAL A 1 74 ? -5.526 1.974 -2.347 1.00 90.56 74 VAL A O 1
ATOM 599 N N . GLY A 1 75 ? -3.782 2.183 -3.737 1.00 92.94 75 GLY A N 1
ATOM 600 C CA . GLY A 1 75 ? -3.556 3.592 -3.448 1.00 92.94 75 GLY A CA 1
ATOM 601 C C . GLY A 1 75 ? -2.090 3.994 -3.484 1.00 92.94 75 GLY A C 1
ATOM 602 O O . GL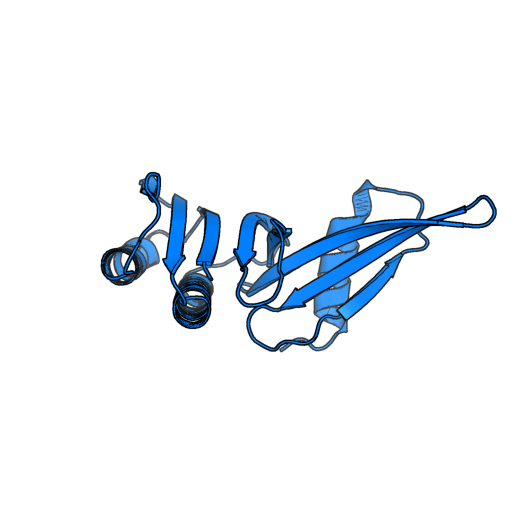Y A 1 75 ? -1.362 3.657 -4.410 1.00 92.94 75 GLY A O 1
ATOM 603 N N . TYR A 1 76 ? -1.658 4.767 -2.492 1.00 93.75 76 TYR A N 1
ATOM 604 C CA . TYR A 1 76 ? -0.322 5.349 -2.444 1.00 93.75 76 TYR A CA 1
ATOM 605 C C . TYR A 1 76 ? 0.287 5.260 -1.055 1.00 93.75 76 TYR A C 1
ATOM 607 O O . TYR A 1 76 ? -0.409 5.360 -0.042 1.00 93.75 76 TYR A O 1
ATOM 615 N N . PHE A 1 77 ? 1.608 5.185 -1.031 1.00 92.69 77 PHE A N 1
ATOM 616 C CA . PHE A 1 77 ? 2.417 5.208 0.173 1.00 92.69 77 PHE A CA 1
ATOM 617 C C . PHE A 1 77 ? 3.569 6.197 -0.002 1.00 92.69 77 PHE A C 1
ATOM 619 O O . PHE A 1 77 ? 4.151 6.298 -1.083 1.00 92.69 77 PHE A O 1
ATOM 626 N N . SER A 1 78 ? 3.916 6.914 1.059 1.00 91.06 78 SER A N 1
ATOM 627 C CA . SER A 1 78 ? 5.139 7.709 1.135 1.00 91.06 78 SER A CA 1
ATOM 628 C C . SER A 1 78 ? 5.731 7.635 2.535 1.00 91.06 78 SER A C 1
ATOM 630 O O . SER A 1 78 ? 5.032 7.423 3.527 1.00 91.06 78 SER A O 1
ATOM 632 N N . SER A 1 79 ? 7.045 7.793 2.628 1.00 89.94 79 SER A N 1
ATOM 633 C CA . SER A 1 79 ? 7.752 7.770 3.898 1.00 89.94 79 SER A CA 1
ATOM 634 C C . SER A 1 79 ? 9.063 8.532 3.788 1.00 89.94 79 SER A C 1
ATOM 636 O O . SER A 1 79 ? 9.980 8.090 3.097 1.00 89.94 79 SER A O 1
ATOM 638 N N . GLU A 1 80 ? 9.182 9.638 4.525 1.00 89.56 80 GLU A N 1
ATOM 639 C CA . GLU A 1 80 ? 10.478 10.294 4.736 1.00 89.56 80 GLU A CA 1
ATOM 640 C C . GLU A 1 80 ? 11.446 9.297 5.400 1.00 89.56 80 GLU A C 1
ATOM 642 O O . GLU A 1 80 ? 12.580 9.174 4.950 1.00 89.56 80 GLU A O 1
ATOM 647 N N . GLU A 1 81 ? 10.918 8.504 6.356 1.00 84.69 81 GLU A N 1
ATOM 648 C CA . GLU A 1 81 ? 11.380 7.197 6.893 1.00 84.69 81 GLU A CA 1
ATOM 649 C C . GLU A 1 81 ? 12.471 6.493 6.081 1.00 84.69 81 GLU A C 1
ATOM 651 O O . GLU A 1 81 ? 13.599 6.246 6.508 1.00 84.69 81 GLU A O 1
ATOM 656 N N . ARG A 1 82 ? 12.058 6.123 4.873 1.00 81.69 82 ARG A N 1
ATOM 657 C CA . ARG A 1 82 ? 12.805 5.266 3.954 1.00 81.69 82 ARG A CA 1
ATOM 658 C C . ARG A 1 82 ? 13.199 5.994 2.674 1.00 81.69 82 ARG A C 1
ATOM 660 O O . ARG A 1 82 ? 13.575 5.335 1.711 1.00 81.69 82 ARG A O 1
ATOM 667 N N . ASN A 1 83 ? 13.089 7.325 2.650 1.00 85.88 83 ASN A N 1
ATOM 668 C CA . ASN A 1 83 ? 13.234 8.127 1.437 1.00 85.88 83 ASN A CA 1
ATOM 669 C C . ASN A 1 83 ? 12.344 7.603 0.288 1.00 85.88 83 ASN A C 1
ATOM 671 O O . ASN A 1 83 ? 12.773 7.459 -0.856 1.00 85.88 83 ASN A O 1
ATOM 675 N N . ILE A 1 84 ? 11.107 7.237 0.631 1.00 85.25 84 ILE A N 1
ATOM 676 C CA . ILE A 1 84 ? 10.094 6.763 -0.307 1.00 85.25 84 ILE A CA 1
ATOM 677 C C . ILE A 1 84 ? 9.196 7.950 -0.631 1.00 85.25 84 ILE A C 1
ATOM 679 O O . ILE A 1 84 ? 8.344 8.347 0.168 1.00 85.25 84 ILE A O 1
ATOM 683 N N . GLU A 1 85 ? 9.378 8.512 -1.820 1.00 87.19 85 GLU A N 1
ATOM 684 C CA . GLU A 1 85 ? 8.420 9.452 -2.394 1.00 87.19 85 GLU A CA 1
ATOM 685 C C . GLU A 1 85 ? 7.066 8.769 -2.627 1.00 87.19 85 GLU A C 1
ATOM 687 O O . GLU A 1 85 ? 6.939 7.546 -2.532 1.00 87.19 85 GLU A O 1
ATOM 692 N N . ARG A 1 86 ? 6.032 9.553 -2.945 1.00 89.69 86 ARG A N 1
ATOM 693 C CA . ARG A 1 86 ? 4.691 9.030 -3.226 1.00 89.69 86 ARG A CA 1
ATOM 694 C C . ARG A 1 86 ? 4.746 7.944 -4.307 1.00 89.69 86 ARG A C 1
ATOM 696 O O . ARG A 1 86 ? 4.863 8.243 -5.490 1.00 89.69 86 ARG A O 1
ATOM 703 N N . THR A 1 87 ? 4.596 6.697 -3.879 1.00 89.25 87 THR A N 1
ATOM 704 C CA . THR A 1 87 ? 4.719 5.500 -4.713 1.00 89.25 87 THR A CA 1
ATOM 705 C C . THR A 1 87 ? 3.396 4.748 -4.730 1.00 89.25 87 THR A C 1
ATOM 707 O O . THR A 1 87 ? 2.660 4.751 -3.738 1.00 89.25 87 THR A O 1
ATOM 710 N N . ASN A 1 88 ? 3.078 4.127 -5.865 1.00 90.81 88 ASN A N 1
ATOM 711 C CA . ASN A 1 88 ? 1.873 3.322 -6.018 1.00 90.81 88 ASN A CA 1
ATOM 712 C C . ASN A 1 88 ? 1.924 2.111 -5.081 1.00 90.81 88 ASN A C 1
ATOM 714 O O . ASN A 1 88 ? 2.918 1.385 -5.042 1.00 90.81 88 ASN A O 1
ATOM 718 N N . LEU A 1 89 ? 0.835 1.912 -4.347 1.00 91.12 89 LEU A N 1
ATOM 719 C CA . LEU A 1 89 ? 0.618 0.800 -3.439 1.00 91.12 89 LEU A CA 1
ATOM 720 C C . LEU A 1 89 ? -0.342 -0.185 -4.105 1.00 91.12 89 LEU A C 1
ATOM 722 O O . LEU A 1 89 ? -1.448 0.187 -4.512 1.00 91.12 89 LEU A O 1
ATOM 726 N N . TYR A 1 90 ? 0.086 -1.435 -4.182 1.00 89.31 90 TYR A N 1
ATOM 727 C CA . TYR A 1 90 ? -0.672 -2.541 -4.743 1.00 89.31 90 TYR A CA 1
ATOM 728 C C . TYR A 1 90 ? -0.897 -3.618 -3.692 1.00 89.31 90 TYR A C 1
ATOM 730 O O . TYR A 1 90 ? -0.100 -3.759 -2.768 1.00 89.31 90 TYR A O 1
ATOM 738 N N . LEU A 1 91 ?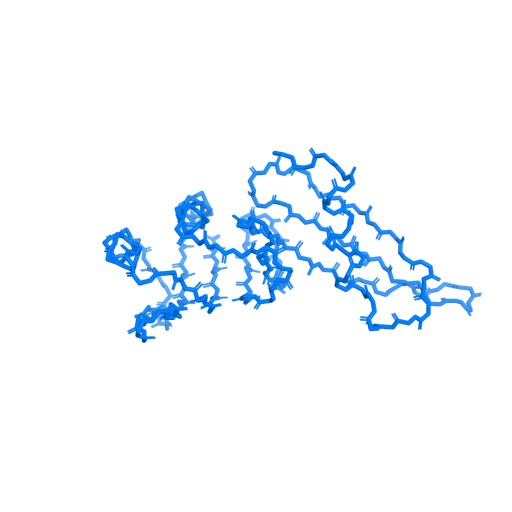 -1.978 -4.374 -3.850 1.00 87.69 91 LEU A N 1
ATOM 739 C CA . LEU A 1 91 ? -2.290 -5.559 -3.066 1.00 87.69 91 LEU A CA 1
ATOM 740 C C . LEU A 1 91 ? -2.246 -6.781 -3.981 1.00 87.69 91 LEU A C 1
ATOM 742 O O . LEU A 1 91 ? -2.865 -6.764 -5.041 1.00 87.69 91 LEU A O 1
ATOM 746 N N . TYR A 1 92 ? -1.540 -7.831 -3.579 1.00 86.19 92 TYR A N 1
ATOM 747 C CA . TYR A 1 92 ? -1.499 -9.103 -4.301 1.00 86.19 92 TYR A CA 1
ATOM 748 C C . TYR A 1 92 ? -1.322 -10.261 -3.330 1.00 86.19 92 TYR A C 1
ATOM 750 O O . TYR A 1 92 ? -0.479 -10.172 -2.440 1.00 86.19 92 TYR A O 1
ATOM 758 N N . LYS A 1 93 ? -2.127 -11.324 -3.461 1.00 83.69 93 LYS A N 1
ATOM 759 C CA . LYS A 1 93 ? -2.161 -12.459 -2.517 1.00 83.69 93 LYS A CA 1
ATOM 760 C C . LYS A 1 93 ? -2.185 -11.999 -1.054 1.00 83.69 93 LYS A C 1
ATOM 762 O O . LYS A 1 93 ? -1.459 -12.508 -0.201 1.00 83.69 93 LYS A O 1
ATOM 767 N N . ASN A 1 94 ? -3.021 -10.996 -0.780 1.00 84.12 94 ASN A N 1
ATOM 768 C CA . ASN A 1 94 ? -3.141 -10.327 0.517 1.00 84.12 94 ASN A CA 1
ATOM 769 C C . ASN A 1 94 ? -1.843 -9.693 1.045 1.00 84.12 94 ASN A C 1
ATOM 771 O O . ASN A 1 94 ? -1.677 -9.620 2.254 1.00 84.12 94 ASN A O 1
ATOM 775 N N . ARG A 1 95 ? -0.925 -9.238 0.187 1.00 85.88 95 ARG A N 1
ATOM 776 C CA . ARG A 1 95 ? 0.286 -8.507 0.592 1.00 85.88 95 ARG A CA 1
ATOM 777 C C . ARG A 1 95 ? 0.432 -7.174 -0.114 1.00 85.88 95 ARG A C 1
ATOM 779 O O . ARG A 1 95 ? 0.138 -7.067 -1.306 1.00 85.88 95 ARG A O 1
ATOM 786 N N . PHE A 1 96 ? 0.887 -6.168 0.623 1.00 88.00 96 PHE A N 1
ATOM 787 C CA . PHE A 1 96 ? 1.128 -4.837 0.090 1.00 88.00 96 PHE A CA 1
ATOM 788 C C . PHE A 1 96 ? 2.516 -4.700 -0.537 1.00 88.00 96 PHE A C 1
ATOM 790 O O . PHE A 1 96 ? 3.541 -4.894 0.117 1.00 88.00 96 PHE A O 1
ATOM 797 N N . PHE A 1 97 ? 2.537 -4.239 -1.785 1.00 87.44 97 PHE A N 1
ATOM 798 C CA . PHE A 1 97 ? 3.751 -3.970 -2.544 1.00 87.44 97 PHE A CA 1
ATOM 799 C C . PHE A 1 97 ? 3.788 -2.518 -3.008 1.00 87.44 97 PHE A C 1
ATOM 801 O O . PHE A 1 97 ? 2.783 -1.967 -3.464 1.00 87.44 97 PHE A O 1
ATOM 808 N N . LEU A 1 98 ? 4.966 -1.904 -2.937 1.00 87.62 98 LEU A N 1
ATOM 809 C CA . LEU A 1 98 ? 5.246 -0.667 -3.656 1.00 87.62 98 LEU A CA 1
ATOM 810 C C . LEU A 1 98 ? 5.824 -1.019 -5.014 1.00 87.62 98 LEU A C 1
ATOM 812 O O . LEU A 1 98 ? 6.824 -1.732 -5.082 1.00 87.62 98 LEU A O 1
ATOM 816 N N . ILE A 1 99 ? 5.221 -0.502 -6.078 1.00 83.50 99 ILE A N 1
ATOM 817 C CA . ILE A 1 99 ? 5.704 -0.722 -7.442 1.00 83.50 99 ILE A CA 1
ATOM 818 C C . ILE A 1 99 ? 5.955 0.641 -8.077 1.00 83.50 99 ILE A C 1
ATOM 820 O O . ILE A 1 99 ? 5.039 1.459 -8.200 1.00 83.50 99 ILE A O 1
ATOM 824 N N . LYS A 1 100 ? 7.204 0.885 -8.476 1.00 80.56 100 LYS A N 1
ATOM 825 C CA . LYS A 1 100 ? 7.623 2.083 -9.210 1.00 80.56 100 LYS A CA 1
ATOM 826 C C . LYS A 1 100 ? 8.195 1.661 -10.558 1.00 80.56 100 LYS A C 1
ATOM 828 O O . LYS A 1 100 ? 9.079 0.814 -10.585 1.00 80.56 100 LYS A O 1
ATOM 833 N N . SER A 1 101 ? 7.704 2.243 -11.644 1.00 76.31 101 SER A N 1
ATOM 834 C CA . SER A 1 101 ? 8.304 2.098 -12.970 1.00 76.31 101 SER A CA 1
ATOM 835 C C . SER A 1 101 ? 9.205 3.292 -13.265 1.00 76.31 101 SER A C 1
ATOM 837 O O . SER A 1 101 ? 8.843 4.431 -12.963 1.00 76.31 101 SER A O 1
ATOM 839 N N . GLU A 1 102 ? 10.357 3.041 -13.865 1.00 75.50 102 GLU A N 1
ATOM 840 C CA . GLU A 1 102 ? 11.280 4.055 -14.360 1.00 75.50 102 GLU A CA 1
ATOM 841 C C . GLU A 1 102 ? 11.609 3.722 -15.815 1.00 75.50 102 GLU A C 1
ATOM 843 O O . GLU A 1 102 ? 12.023 2.604 -16.124 1.00 75.50 102 GLU A O 1
ATOM 848 N N . SER A 1 103 ? 11.378 4.680 -16.711 1.00 72.25 103 SER A N 1
ATOM 849 C CA . SER A 1 103 ? 11.808 4.576 -18.104 1.00 72.25 103 SER A CA 1
ATOM 850 C C . SER A 1 103 ? 13.288 4.924 -18.181 1.00 72.25 103 SER A C 1
ATOM 852 O O . SER A 1 103 ? 13.715 5.954 -17.652 1.00 72.25 103 SER A O 1
ATOM 854 N N . ILE A 1 104 ? 14.065 4.062 -18.822 1.00 70.19 104 ILE A N 1
ATOM 855 C CA . ILE A 1 104 ? 15.480 4.283 -19.082 1.00 70.19 104 ILE A CA 1
ATOM 856 C C . ILE A 1 104 ? 15.639 4.488 -20.580 1.00 70.19 104 ILE A C 1
ATOM 858 O O . ILE A 1 104 ? 15.481 3.557 -21.367 1.00 70.19 104 ILE A O 1
ATOM 862 N N . ASP A 1 105 ? 15.977 5.720 -20.953 1.00 66.94 105 ASP A N 1
ATOM 863 C CA . ASP A 1 105 ? 16.275 6.077 -22.334 1.00 66.94 105 ASP A CA 1
ATOM 864 C C . ASP A 1 105 ? 17.786 5.955 -22.578 1.00 66.94 105 ASP A C 1
ATOM 866 O O . ASP A 1 105 ? 18.594 6.652 -21.954 1.00 66.94 105 ASP A O 1
ATOM 870 N N . GLY A 1 106 ? 18.185 5.076 -23.502 1.00 58.91 106 GLY A N 1
ATOM 871 C CA . GLY A 1 106 ? 19.591 4.854 -23.841 1.00 58.91 106 GLY A CA 1
ATOM 872 C C . GLY A 1 106 ? 19.781 4.332 -25.265 1.00 58.91 106 GLY A C 1
ATOM 873 O O . GLY A 1 106 ? 19.101 3.412 -25.698 1.00 58.91 106 GLY A O 1
ATOM 874 N N . TYR A 1 107 ? 20.718 4.923 -26.018 1.00 55.84 107 TYR A N 1
ATOM 875 C CA . TYR A 1 107 ? 21.156 4.446 -27.346 1.00 55.84 107 TYR A CA 1
ATOM 876 C C . TYR A 1 107 ? 20.037 4.099 -28.360 1.00 55.84 107 TYR A C 1
ATOM 878 O O . TYR A 1 107 ? 20.222 3.230 -29.208 1.00 55.84 107 TYR A O 1
ATOM 886 N N . GLY A 1 108 ? 18.901 4.805 -28.326 1.00 56.84 108 GLY A N 1
ATOM 887 C CA . GLY A 1 108 ? 17.805 4.621 -29.289 1.00 56.84 108 GLY A CA 1
ATOM 888 C C . GLY A 1 108 ? 16.781 3.541 -28.925 1.00 56.84 108 GLY A C 1
ATOM 889 O O . GLY A 1 108 ? 15.917 3.262 -29.750 1.00 56.84 108 GLY A O 1
ATOM 890 N N . TYR A 1 109 ? 16.850 2.986 -27.712 1.00 57.69 109 TYR A N 1
ATOM 891 C CA . TYR A 1 109 ? 15.847 2.088 -27.138 1.00 57.69 109 TYR A CA 1
ATOM 892 C C . TYR A 1 109 ? 15.276 2.696 -25.847 1.00 57.69 109 TYR A C 1
ATOM 894 O O . TYR A 1 109 ? 15.965 3.458 -25.158 1.00 57.69 109 TYR A O 1
ATOM 902 N N . SER A 1 110 ? 14.013 2.380 -25.554 1.00 61.31 110 SER A N 1
ATOM 903 C CA . SER A 1 110 ? 13.329 2.746 -24.313 1.00 61.31 110 SER A CA 1
ATOM 904 C C . SER A 1 110 ? 13.002 1.476 -23.534 1.00 61.31 110 SER A C 1
ATOM 906 O O . SER A 1 110 ? 12.128 0.717 -23.953 1.00 61.31 110 SER A O 1
ATOM 908 N N . ASP A 1 111 ? 13.669 1.274 -22.402 1.00 68.88 111 ASP A N 1
ATOM 909 C CA . ASP A 1 111 ? 13.403 0.142 -21.511 1.00 68.88 111 ASP A CA 1
ATOM 910 C C . ASP A 1 111 ? 12.608 0.617 -20.293 1.00 68.88 111 ASP A C 1
ATOM 912 O O . ASP A 1 111 ? 12.795 1.738 -19.809 1.00 68.88 111 ASP A O 1
ATOM 916 N N . THR A 1 112 ? 11.735 -0.237 -19.754 1.00 70.19 112 THR A N 1
ATOM 917 C CA . THR A 1 112 ? 11.043 0.054 -18.491 1.00 70.19 112 THR A CA 1
ATOM 918 C C . THR A 1 112 ? 11.566 -0.853 -17.387 1.00 70.19 112 THR A C 1
ATOM 920 O O . THR A 1 112 ? 11.443 -2.078 -17.441 1.00 70.19 112 THR A O 1
ATOM 923 N N . GLN A 1 113 ? 12.120 -0.242 -16.342 1.00 73.75 113 GLN A N 1
ATOM 924 C CA . GLN A 1 113 ? 12.498 -0.940 -15.121 1.00 73.75 113 GLN A CA 1
ATOM 925 C C . GLN A 1 113 ? 11.414 -0.795 -14.058 1.00 73.75 113 GLN A C 1
ATOM 927 O O . GLN A 1 113 ? 10.889 0.290 -13.820 1.00 73.75 113 GLN A O 1
ATOM 932 N N . TYR A 1 114 ? 11.104 -1.896 -13.383 1.00 75.12 114 TYR A N 1
ATOM 933 C CA . TYR A 1 114 ? 10.190 -1.957 -12.256 1.00 75.12 114 TYR A CA 1
ATOM 934 C C . TYR A 1 114 ? 10.960 -2.204 -10.970 1.00 75.12 114 TYR A C 1
ATOM 936 O O . TYR A 1 114 ? 11.694 -3.176 -10.816 1.00 75.12 114 TYR A O 1
ATOM 944 N N . LYS A 1 115 ? 10.738 -1.331 -10.000 1.00 78.44 115 LYS A N 1
ATOM 945 C CA . LYS A 1 115 ? 11.203 -1.480 -8.632 1.00 78.44 115 LYS A CA 1
ATOM 946 C C . LYS A 1 115 ? 10.040 -1.950 -7.775 1.00 78.44 115 LYS A C 1
ATOM 948 O O . LYS A 1 115 ? 9.101 -1.186 -7.540 1.00 78.44 115 LYS A O 1
ATOM 953 N N . ILE A 1 116 ? 10.120 -3.189 -7.299 1.00 80.31 116 ILE A N 1
ATOM 954 C CA . ILE A 1 116 ? 9.101 -3.816 -6.455 1.00 80.31 116 ILE A CA 1
ATOM 955 C C . ILE A 1 116 ? 9.652 -3.890 -5.034 1.00 80.31 116 ILE A C 1
ATOM 957 O O . ILE A 1 116 ? 10.754 -4.381 -4.798 1.00 80.31 116 ILE A O 1
ATOM 961 N N . THR A 1 117 ? 8.912 -3.345 -4.074 1.00 80.94 117 THR A N 1
ATOM 962 C CA . THR A 1 117 ? 9.288 -3.362 -2.657 1.00 80.94 117 THR A CA 1
ATOM 963 C C . THR A 1 117 ? 8.172 -3.991 -1.845 1.00 80.94 117 THR A C 1
ATOM 965 O O . THR A 1 117 ? 7.078 -3.434 -1.758 1.00 80.94 117 THR A O 1
ATOM 968 N N . ASP A 1 118 ? 8.478 -5.120 -1.214 1.00 82.44 118 ASP A N 1
ATOM 969 C CA . ASP A 1 118 ? 7.661 -5.674 -0.142 1.00 82.44 118 ASP A CA 1
ATOM 970 C C . ASP A 1 118 ? 7.876 -4.834 1.131 1.00 82.44 118 ASP A C 1
ATOM 972 O O . ASP A 1 118 ? 9.002 -4.678 1.626 1.00 82.44 118 ASP A O 1
ATOM 976 N N . LEU A 1 119 ? 6.788 -4.269 1.660 1.00 76.19 119 LEU A N 1
ATOM 977 C CA . LEU A 1 119 ? 6.820 -3.458 2.877 1.00 76.19 119 LEU A CA 1
ATOM 978 C C . LEU A 1 119 ? 7.211 -4.271 4.126 1.00 76.19 119 LEU A C 1
ATOM 980 O O . LEU A 1 119 ? 7.686 -3.678 5.100 1.00 76.19 119 LEU A O 1
ATOM 984 N N . HIS A 1 120 ? 7.065 -5.601 4.099 1.00 72.38 120 HIS A N 1
ATOM 985 C CA . HIS A 1 120 ? 7.386 -6.507 5.204 1.00 72.38 120 HIS A CA 1
ATOM 986 C C . HIS A 1 120 ? 8.862 -6.835 5.313 1.00 72.38 120 HIS A C 1
ATOM 988 O O . HIS A 1 120 ? 9.439 -6.680 6.390 1.00 72.38 120 HIS A O 1
ATOM 994 N N . ASN A 1 121 ? 9.437 -7.323 4.217 1.00 61.00 121 ASN A N 1
ATOM 995 C CA . ASN A 1 121 ? 10.667 -8.108 4.270 1.00 61.00 121 ASN A CA 1
ATOM 996 C C . ASN A 1 121 ? 11.899 -7.359 3.778 1.00 61.00 121 ASN A C 1
ATOM 998 O O . ASN A 1 121 ? 13.002 -7.801 4.071 1.00 61.00 121 ASN A O 1
ATOM 1002 N N . SER A 1 122 ? 11.731 -6.216 3.102 1.00 54.28 122 SER A N 1
ATOM 1003 C CA . SER A 1 122 ? 12.829 -5.400 2.575 1.00 54.28 122 SER A CA 1
ATOM 1004 C C . SER A 1 122 ? 13.980 -6.256 2.017 1.00 54.28 122 SER A C 1
ATOM 1006 O O . SER A 1 122 ? 15.032 -6.395 2.644 1.00 54.28 122 SER A O 1
ATOM 1008 N N . PRO A 1 123 ? 13.838 -6.705 0.767 1.00 50.16 123 PRO A N 1
ATOM 1009 C CA . PRO A 1 123 ? 14.668 -6.011 -0.201 1.00 50.16 123 PRO A CA 1
ATOM 1010 C C . PRO A 1 123 ? 13.847 -5.375 -1.316 1.00 50.16 123 PRO A C 1
ATOM 1012 O O . PRO A 1 123 ? 12.732 -5.768 -1.648 1.00 50.16 123 PRO A O 1
ATOM 1015 N N . ILE A 1 124 ? 14.453 -4.336 -1.872 1.00 50.88 124 ILE A N 1
ATOM 1016 C CA . ILE A 1 124 ? 14.065 -3.733 -3.134 1.00 50.88 124 ILE A CA 1
ATOM 1017 C C . ILE A 1 124 ? 14.494 -4.712 -4.221 1.00 50.88 124 ILE A C 1
ATOM 1019 O O . ILE A 1 124 ? 15.693 -4.949 -4.377 1.00 50.88 124 ILE A O 1
ATOM 1023 N N . VAL A 1 125 ? 13.542 -5.260 -4.965 1.00 52.72 125 VAL A N 1
ATOM 1024 C CA . VAL A 1 125 ? 13.849 -6.113 -6.110 1.00 52.72 125 VAL A CA 1
ATOM 1025 C C . VAL A 1 125 ? 13.702 -5.277 -7.377 1.00 52.72 125 VAL A C 1
ATOM 1027 O O . VAL A 1 125 ? 12.659 -4.663 -7.613 1.00 52.72 125 VAL A O 1
ATOM 1030 N N . TYR A 1 126 ? 14.791 -5.186 -8.141 1.00 52.38 126 TYR A N 1
ATOM 1031 C CA . TYR A 1 126 ? 14.831 -4.499 -9.428 1.00 52.38 126 TYR A CA 1
ATOM 1032 C C . TYR A 1 126 ? 14.519 -5.508 -10.524 1.00 52.38 126 TYR A C 1
ATOM 1034 O O . TYR A 1 126 ? 15.141 -6.567 -10.589 1.00 52.38 126 TYR A O 1
ATOM 1042 N N . TYR A 1 127 ? 13.572 -5.162 -11.380 1.00 58.97 127 TYR A N 1
ATOM 1043 C CA . TYR A 1 127 ? 13.200 -5.933 -12.549 1.00 58.97 127 TYR A CA 1
ATOM 1044 C C . TYR A 1 127 ? 13.323 -5.051 -13.789 1.00 58.97 127 TYR A C 1
ATOM 1046 O O . TYR A 1 127 ? 12.943 -3.884 -13.762 1.00 58.97 127 TYR A O 1
ATOM 1054 N N . GLN A 1 128 ? 13.856 -5.603 -14.870 1.00 52.75 128 GLN A N 1
ATOM 1055 C CA . GLN A 1 128 ? 13.925 -4.954 -16.174 1.00 52.75 128 GLN A CA 1
ATOM 1056 C C . GLN A 1 128 ? 13.008 -5.727 -17.117 1.00 52.75 128 GLN A C 1
ATOM 1058 O O . GLN A 1 128 ? 13.109 -6.951 -17.194 1.00 52.75 128 GLN A O 1
ATOM 1063 N N . SER A 1 129 ? 12.091 -5.018 -17.774 1.00 55.09 129 SER A N 1
ATOM 1064 C CA . SER A 1 129 ? 11.245 -5.582 -18.822 1.00 55.09 129 SER A CA 1
ATOM 1065 C C . SER A 1 129 ? 11.688 -5.022 -20.167 1.00 55.09 129 SER A C 1
ATOM 1067 O O . SER A 1 129 ? 11.670 -3.806 -20.352 1.00 55.09 129 SER A O 1
ATOM 1069 N N . ASP A 1 130 ? 12.023 -5.913 -21.098 1.00 52.03 130 ASP A N 1
ATOM 1070 C CA . ASP A 1 130 ? 12.358 -5.579 -22.490 1.00 52.03 130 ASP A CA 1
ATOM 1071 C C . ASP A 1 130 ? 11.102 -5.584 -23.401 1.00 52.03 130 ASP A C 1
ATOM 1073 O O . ASP A 1 130 ? 11.210 -5.636 -24.625 1.00 52.03 130 ASP A O 1
ATOM 1077 N N . PHE A 1 131 ? 9.886 -5.613 -22.833 1.00 48.59 131 PHE A N 1
ATOM 1078 C CA . PHE A 1 131 ? 8.646 -5.803 -23.598 1.00 48.59 131 PHE A CA 1
ATOM 1079 C C . PHE A 1 131 ? 7.972 -4.482 -24.011 1.00 48.59 131 PHE A C 1
ATOM 1081 O O . PHE A 1 131 ? 7.677 -3.631 -23.175 1.00 48.59 131 PHE A O 1
ATOM 1088 N N . GLU A 1 132 ? 7.649 -4.364 -25.306 1.00 50.41 132 GLU A N 1
ATOM 1089 C CA . GLU A 1 132 ? 7.021 -3.196 -25.956 1.00 50.41 132 GLU A CA 1
ATOM 1090 C C . GLU A 1 132 ? 5.509 -3.004 -25.665 1.00 50.41 132 GLU A C 1
ATOM 1092 O O . GLU A 1 132 ? 4.929 -2.015 -26.111 1.00 50.41 132 GLU A O 1
ATOM 1097 N N . GLU A 1 133 ? 4.831 -3.893 -24.923 1.00 49.25 133 GLU A N 1
ATOM 1098 C CA . GLU A 1 133 ? 3.370 -3.810 -24.718 1.00 49.25 133 GLU A CA 1
ATOM 1099 C C . GLU A 1 133 ? 2.961 -3.442 -23.278 1.00 49.25 133 GLU A C 1
ATOM 1101 O O . GLU A 1 133 ? 2.938 -4.265 -22.364 1.00 49.25 133 GLU A O 1
ATOM 1106 N N . GLU A 1 134 ? 2.524 -2.188 -23.095 1.00 47.38 134 GLU A N 1
ATOM 1107 C CA . GLU A 1 134 ? 2.101 -1.597 -21.812 1.00 47.38 134 GLU A CA 1
ATOM 1108 C C . GLU A 1 134 ? 0.970 -2.344 -21.072 1.00 47.38 134 GLU A C 1
ATOM 1110 O O . GLU A 1 134 ? 0.758 -2.115 -19.876 1.00 47.38 134 GLU A O 1
ATOM 1115 N N . LYS A 1 135 ? 0.221 -3.223 -21.752 1.00 47.06 135 LYS A N 1
ATOM 1116 C CA . LYS A 1 135 ? -0.968 -3.883 -21.187 1.00 47.06 135 LYS A CA 1
ATOM 1117 C C . LYS A 1 135 ? -0.679 -5.109 -20.321 1.00 47.06 135 LYS A C 1
ATOM 1119 O O . LYS A 1 135 ? -1.539 -5.450 -19.513 1.00 47.06 135 LYS A O 1
ATOM 1124 N N . ASP A 1 136 ? 0.514 -5.695 -20.397 1.00 57.66 136 ASP A N 1
ATOM 1125 C CA . ASP A 1 136 ? 0.865 -6.883 -19.604 1.00 57.66 136 ASP A CA 1
ATOM 1126 C C . ASP A 1 136 ? 1.725 -6.580 -18.369 1.00 57.66 136 ASP A C 1
ATOM 1128 O O . ASP A 1 136 ? 1.993 -7.469 -17.564 1.00 57.66 136 ASP A O 1
ATOM 1132 N N . ASN A 1 137 ? 2.113 -5.326 -18.132 1.00 58.66 137 ASN A N 1
ATOM 1133 C CA . ASN A 1 137 ? 3.045 -4.974 -17.054 1.00 58.66 137 ASN A CA 1
ATOM 1134 C C . ASN A 1 137 ? 2.574 -5.401 -15.653 1.00 58.66 137 ASN A C 1
ATOM 1136 O O . ASN A 1 137 ? 3.366 -5.872 -14.841 1.00 58.66 137 ASN A O 1
ATOM 1140 N N . MET A 1 138 ? 1.273 -5.295 -15.363 1.00 63.62 138 MET A N 1
ATOM 1141 C CA . MET A 1 138 ? 0.715 -5.762 -14.087 1.00 63.62 138 MET A CA 1
ATOM 1142 C C . MET A 1 138 ? 0.643 -7.291 -13.998 1.00 63.62 138 MET A C 1
ATOM 1144 O O . MET A 1 138 ? 0.866 -7.852 -12.926 1.00 63.62 138 MET A O 1
ATOM 1148 N N .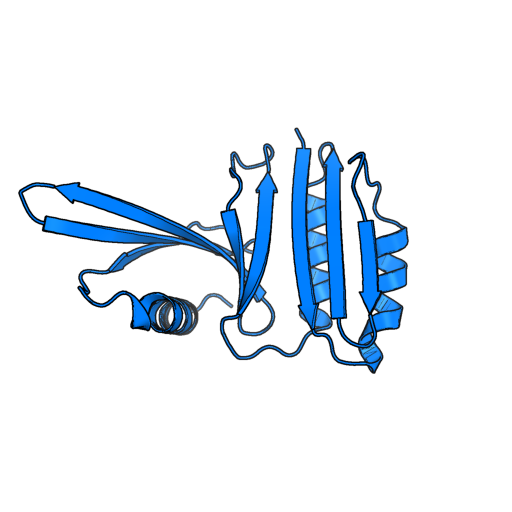 PHE A 1 139 ? 0.387 -7.970 -15.116 1.00 65.50 139 PHE A N 1
ATOM 1149 C CA . PHE A 1 139 ? 0.440 -9.428 -15.183 1.00 65.50 139 PHE A CA 1
ATOM 1150 C C . PHE A 1 139 ? 1.870 -9.937 -14.947 1.00 65.50 139 PHE A C 1
ATOM 1152 O O . PHE A 1 139 ? 2.073 -10.844 -14.140 1.00 65.50 139 PHE A O 1
ATOM 1159 N N . PHE A 1 140 ? 2.866 -9.294 -15.565 1.00 66.44 140 PHE A N 1
ATOM 1160 C CA . PHE A 1 140 ? 4.284 -9.588 -15.355 1.00 66.44 140 PHE A CA 1
ATOM 1161 C C . PHE A 1 140 ? 4.718 -9.363 -13.910 1.00 66.44 140 PHE A C 1
ATOM 1163 O O . PHE A 1 140 ? 5.366 -10.235 -13.341 1.00 66.44 140 PHE A O 1
ATOM 1170 N N . VAL A 1 141 ? 4.337 -8.245 -13.285 1.00 68.56 141 VAL A N 1
ATOM 1171 C CA . VAL A 1 141 ? 4.673 -7.996 -11.874 1.00 68.56 141 VAL A CA 1
ATOM 1172 C C . VAL A 1 141 ? 4.021 -9.032 -10.955 1.00 68.56 141 VAL A C 1
ATOM 1174 O O . VAL A 1 141 ? 4.674 -9.515 -10.033 1.00 68.56 141 VAL A O 1
ATOM 1177 N N . GLY A 1 142 ? 2.771 -9.420 -11.230 1.00 68.94 142 GLY A N 1
ATOM 1178 C CA . GLY A 1 142 ? 2.109 -10.522 -10.531 1.00 68.94 142 GLY A CA 1
ATOM 1179 C C . GLY A 1 142 ? 2.919 -11.815 -10.628 1.00 68.94 142 GLY A C 1
ATOM 1180 O O . GLY A 1 142 ? 3.333 -12.341 -9.599 1.00 68.94 142 GLY A O 1
ATOM 1181 N N . LYS A 1 143 ? 3.232 -12.264 -11.852 1.00 70.25 143 LYS A N 1
ATOM 1182 C CA . LYS A 1 143 ? 4.069 -13.452 -12.096 1.00 70.25 143 LYS A CA 1
ATOM 1183 C C . LYS A 1 143 ? 5.437 -13.374 -11.432 1.00 70.25 143 LYS A C 1
ATOM 1185 O O . LYS A 1 143 ? 5.881 -14.341 -10.830 1.00 70.25 143 LYS A O 1
ATOM 1190 N N . PHE A 1 144 ? 6.092 -12.220 -11.500 1.00 71.19 144 PHE A N 1
ATOM 1191 C CA . PHE A 1 144 ? 7.386 -12.016 -10.868 1.00 71.19 144 PHE A CA 1
ATOM 1192 C C . PHE A 1 144 ? 7.318 -12.243 -9.356 1.00 71.19 144 PHE A C 1
ATOM 1194 O O . PHE A 1 144 ? 8.191 -12.901 -8.795 1.00 71.19 144 PHE A O 1
ATOM 1201 N N . ILE A 1 145 ? 6.278 -11.727 -8.690 1.00 72.19 145 ILE A N 1
ATOM 1202 C CA . ILE A 1 145 ? 6.073 -11.954 -7.255 1.00 72.19 145 ILE A CA 1
ATOM 1203 C C . ILE A 1 145 ? 5.863 -13.450 -6.966 1.00 72.19 145 ILE A C 1
ATOM 1205 O O . ILE A 1 145 ? 6.348 -13.931 -5.944 1.00 72.19 145 ILE A O 1
ATOM 1209 N N . GLU A 1 146 ? 5.187 -14.192 -7.853 1.00 72.75 146 GLU A N 1
ATOM 1210 C CA . GLU A 1 146 ? 5.032 -15.651 -7.724 1.00 72.75 146 GLU A CA 1
ATOM 1211 C C . GLU A 1 146 ? 6.359 -16.403 -7.866 1.00 72.75 146 GLU A C 1
ATOM 1213 O O . GLU A 1 146 ? 6.644 -17.276 -7.051 1.00 72.75 146 GLU A O 1
ATOM 1218 N N . ASP A 1 147 ? 7.164 -16.050 -8.870 1.00 70.62 147 ASP A N 1
ATOM 1219 C CA . ASP A 1 147 ? 8.415 -16.740 -9.204 1.00 70.62 147 ASP A CA 1
ATOM 1220 C C . ASP A 1 147 ? 9.559 -16.413 -8.227 1.00 70.62 147 ASP A C 1
ATOM 1222 O O . ASP A 1 147 ? 10.508 -17.184 -8.093 1.00 70.62 147 ASP A O 1
ATOM 1226 N N . SER A 1 148 ? 9.492 -15.269 -7.538 1.00 62.59 148 SER A N 1
ATOM 1227 C CA . SER A 1 148 ? 10.580 -14.767 -6.683 1.00 62.59 148 SER A CA 1
ATOM 1228 C C . SER A 1 148 ? 10.645 -15.395 -5.284 1.00 62.59 148 SER A C 1
ATOM 1230 O O . SER A 1 148 ? 11.444 -14.935 -4.469 1.00 62.59 148 SER A O 1
ATOM 1232 N N . ASP A 1 149 ? 9.810 -16.393 -4.967 1.00 57.12 149 ASP A N 1
ATOM 1233 C CA . ASP A 1 149 ? 9.704 -16.995 -3.624 1.00 57.12 149 ASP A CA 1
ATOM 1234 C C . ASP A 1 149 ? 9.593 -15.937 -2.496 1.00 57.12 149 ASP A C 1
ATOM 1236 O O . ASP A 1 149 ? 10.081 -16.129 -1.379 1.00 57.12 149 ASP A O 1
ATOM 1240 N N . ILE A 1 150 ? 8.947 -14.791 -2.766 1.00 57.19 150 ILE A N 1
ATOM 1241 C CA . ILE A 1 150 ? 8.690 -13.748 -1.759 1.00 57.19 150 ILE A CA 1
ATOM 1242 C C . ILE A 1 150 ? 7.552 -14.252 -0.849 1.00 57.19 150 ILE A C 1
ATOM 1244 O O . ILE A 1 150 ? 6.384 -13.892 -1.010 1.00 57.19 150 ILE A O 1
ATOM 1248 N N . GLN A 1 151 ? 7.904 -15.161 0.069 1.00 46.34 151 GLN A N 1
ATOM 1249 C CA . GLN A 1 151 ? 7.060 -15.688 1.152 1.00 46.34 151 GLN A CA 1
ATOM 1250 C C . GLN A 1 151 ? 7.169 -14.881 2.440 1.00 46.34 151 GLN A C 1
ATOM 1252 O O . GLN A 1 151 ? 7.963 -13.927 2.552 1.00 46.34 151 GLN A O 1
#

Sequence (151 aa):
MYSQVKLSLRMTENKVLKVNNEISKLPRCGHDDFITLNGDIINAKITLNYGLKTLIEFLKELEQQMMCDELTFVGYFSSEERNIERTNLYLYKNRFFLIKSESIDGYGYSDTQYKITDLHNSPIVYYQSDFEEEKDNMFFVGKFIEDSDIQ

Organism: Paenibacillus polymyxa (NCBI:txid1406)

Radius of gyration: 16.37 Å; chains: 1; bounding box: 41×35×47 Å

Secondary structure (DSSP, 8-state):
-EEEEEEEEE--GGGHHHHHHHHHTS----TT-EEEEETTEEEEEEEEET-HHHHHHHHHHHHHT----S-EEEEEEEEGGGTEEEEEEEEETTEEEEEEEEEEEETTEEEEEEEEEETTT--EEEEEE----TTSHHHHHHHHHHHTT--

pLDDT: mean 76.03, std 12.74, range [46.34, 93.75]